Protein AF-A0A453IC44-F1 (afdb_monomer)

pLDDT: mean 72.13, std 19.37, range [36.84, 97.69]

InterPro domains:
  IPR040746 THO1_MOS11, C-terminal domain [PF18592] (30-61)
  IPR044209 Protein MODIFIER OF SNC1 11 [PTHR47701] (11-107)

Foldseek 3Di:
DDDPPVPPPPPPPCCVVPNPDPPDPVNVQVVQVVVCVVVVHDRDDPVNVVVVVVVVCVVPVPDDCCDPVNVVVVVVVCVVVVPDCPDDDPPDDDDPDDDDDDDDDDDD

Solvent-accessible surface area (backbone atoms only — not comparable to full-atom values): 7406 Å² total; per-residue (Å²): 139,85,76,78,75,81,81,69,72,71,78,70,51,65,59,76,76,63,47,89,72,90,66,56,68,69,59,55,50,50,53,47,43,56,51,14,63,77,69,75,45,78,66,84,50,70,66,60,54,50,51,53,50,50,54,47,40,70,75,68,52,78,72,87,74,72,47,72,71,53,53,50,53,50,51,54,50,48,61,72,57,70,76,59,87,72,88,69,83,92,79,76,90,77,87,79,85,81,88,86,90,80,90,83,84,89,86,133

Radius of gyration: 27.89 Å; Cα contacts (8 Å, |Δi|>4): 15; chains: 1; bounding box: 66×56×75 Å

Mean predicted aligned error: 17.66 Å

Sequence (108 aa):
AGGDVRGREAKQPRRERFGTGSSNEKMEEQKKKSRAERFGLPTPSSDDTEAKKKARLERFGQSTEVGKAEEEKRKARALRFAGAPSGSSEGKDKDTSKPDAATIAGTA

Secondary structure (DSSP, 8-state):
----GGG-S----HHHHH------HHHHHHHHHHHHHHHTPPPPPHHHHHHHHHHHHHHH---S---HHHHHHHHHHHHHHTTS------------------------

Structure (mmCIF, N/CA/C/O backbone):
data_AF-A0A453IC44-F1
#
_entry.id   AF-A0A453IC44-F1
#
loop_
_atom_site.group_PDB
_atom_site.id
_atom_site.type_symbol
_atom_site.label_atom_id
_atom_site.label_alt_id
_atom_site.label_comp_id
_atom_site.label_asym_id
_atom_site.label_entity_id
_atom_site.label_seq_id
_atom_site.pdbx_PDB_ins_code
_atom_site.Cartn_x
_atom_site.Cartn_y
_atom_site.Cartn_z
_atom_site.occupancy
_atom_site.B_iso_or_equiv
_atom_site.auth_seq_id
_atom_site.auth_comp_id
_atom_site.auth_asym_id
_atom_site.auth_atom_id
_atom_site.pdbx_PDB_model_num
ATOM 1 N N . ALA A 1 1 ? -1.281 43.606 -21.958 1.00 39.78 1 ALA A N 1
ATOM 2 C CA . ALA A 1 1 ? -0.570 42.316 -22.041 1.00 39.78 1 ALA A CA 1
ATOM 3 C C . ALA A 1 1 ? -0.289 41.824 -20.623 1.00 39.78 1 ALA A C 1
ATOM 5 O O . ALA A 1 1 ? 0.678 42.259 -20.016 1.00 39.78 1 ALA A O 1
ATOM 6 N N . GLY A 1 2 ? -1.190 41.022 -20.049 1.00 42.06 2 GLY A N 1
ATOM 7 C CA . GLY A 1 2 ? -1.002 40.418 -18.727 1.00 42.06 2 GLY A CA 1
ATOM 8 C C . GLY A 1 2 ? -0.604 38.961 -18.910 1.00 42.06 2 GLY A C 1
ATOM 9 O O . GLY A 1 2 ? -1.456 38.143 -19.235 1.00 42.06 2 GLY A O 1
ATOM 10 N N . GLY A 1 3 ? 0.688 38.658 -18.791 1.00 50.7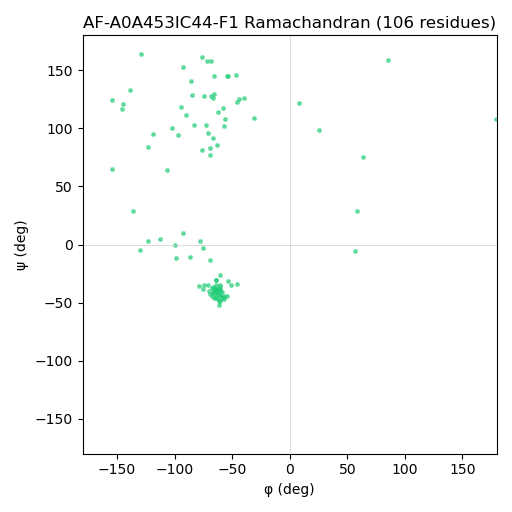5 3 GLY A N 1
ATOM 11 C CA . GLY A 1 3 ? 1.172 37.280 -18.807 1.00 50.75 3 GLY A CA 1
ATOM 12 C C . GLY A 1 3 ? 0.848 36.600 -17.480 1.00 50.75 3 GLY A C 1
ATOM 13 O O . GLY A 1 3 ? 1.171 37.137 -16.423 1.00 50.75 3 GLY A O 1
ATOM 14 N N . ASP A 1 4 ? 0.207 35.433 -17.532 1.00 53.69 4 ASP A N 1
ATOM 15 C CA . ASP A 1 4 ? -0.048 34.579 -16.371 1.00 53.69 4 ASP A CA 1
ATOM 16 C C . ASP A 1 4 ? 1.277 34.234 -15.660 1.00 53.69 4 AS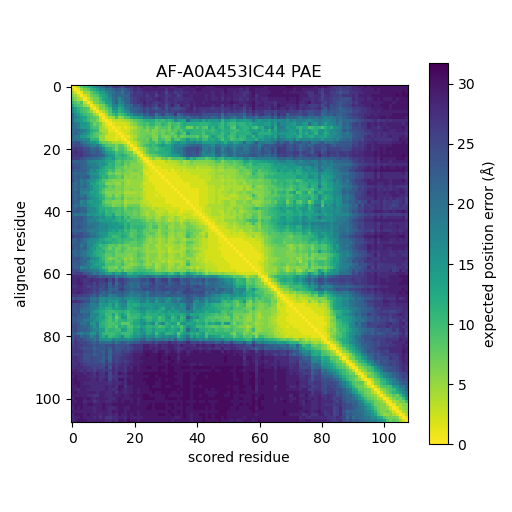P A C 1
ATOM 18 O O . ASP A 1 4 ? 2.089 33.439 -16.135 1.00 53.69 4 ASP A O 1
ATOM 22 N N . VAL A 1 5 ? 1.488 34.822 -14.479 1.00 55.06 5 VAL A N 1
ATOM 23 C CA . VAL A 1 5 ? 2.648 34.582 -13.595 1.00 55.06 5 VAL A CA 1
ATOM 24 C C . VAL A 1 5 ? 2.543 33.226 -12.865 1.00 55.06 5 VAL A C 1
ATOM 26 O O . VAL A 1 5 ? 3.476 32.787 -12.201 1.00 55.06 5 VAL A O 1
ATOM 29 N N . ARG A 1 6 ? 1.447 32.475 -13.049 1.00 56.53 6 ARG A N 1
ATOM 30 C CA . ARG A 1 6 ? 1.205 31.170 -12.395 1.00 56.53 6 ARG A CA 1
ATOM 31 C C . ARG A 1 6 ? 1.959 29.980 -13.003 1.00 56.53 6 ARG A C 1
ATOM 33 O O . ARG A 1 6 ? 1.781 28.851 -12.557 1.00 56.53 6 ARG A O 1
ATOM 40 N N . GLY A 1 7 ? 2.807 30.203 -14.007 1.00 51.00 7 GLY A N 1
ATOM 41 C CA . GLY A 1 7 ? 3.577 29.138 -14.663 1.00 51.00 7 GLY A CA 1
ATOM 42 C C . GLY A 1 7 ? 4.918 28.790 -14.005 1.00 51.00 7 GLY A C 1
ATOM 43 O O . GLY A 1 7 ? 5.536 27.802 -14.398 1.00 51.00 7 GLY A O 1
ATOM 44 N N . ARG A 1 8 ? 5.396 29.592 -13.041 1.00 51.09 8 ARG A N 1
ATOM 45 C CA . ARG A 1 8 ? 6.773 29.493 -12.517 1.00 51.09 8 ARG A CA 1
ATOM 46 C C . ARG A 1 8 ? 6.886 29.262 -11.011 1.00 51.09 8 ARG A C 1
ATOM 48 O O . ARG A 1 8 ? 8.001 29.187 -10.502 1.00 51.09 8 ARG A O 1
ATOM 55 N N . GLU A 1 9 ? 5.770 29.101 -10.305 1.00 59.69 9 GLU A N 1
ATOM 56 C CA . GLU A 1 9 ? 5.819 28.602 -8.933 1.00 59.69 9 GLU A CA 1
ATOM 57 C C . GLU A 1 9 ? 6.165 27.115 -8.986 1.00 59.69 9 GLU A C 1
ATOM 59 O O . GLU A 1 9 ? 5.364 26.263 -9.380 1.00 59.69 9 GLU A O 1
ATOM 64 N N . ALA A 1 10 ? 7.432 26.827 -8.689 1.00 65.00 10 ALA A N 1
ATOM 65 C CA . ALA A 1 10 ? 8.002 25.496 -8.680 1.00 65.00 10 ALA A CA 1
ATOM 66 C C . ALA A 1 10 ? 7.063 24.533 -7.947 1.00 65.00 10 ALA A C 1
ATOM 68 O O . ALA A 1 10 ? 6.718 24.739 -6.780 1.00 65.00 10 ALA A O 1
ATOM 69 N N . LYS A 1 11 ? 6.648 23.465 -8.638 1.00 75.31 11 LYS A N 1
ATOM 70 C CA . LYS A 1 11 ? 5.925 22.356 -8.016 1.00 75.31 11 LYS A CA 1
ATOM 71 C C . LYS A 1 11 ? 6.811 21.828 -6.899 1.00 75.31 11 LYS A C 1
ATOM 73 O O . LYS A 1 11 ? 7.763 21.102 -7.178 1.00 75.31 11 LYS A O 1
ATOM 78 N N . GLN A 1 12 ? 6.481 22.204 -5.664 1.00 78.81 12 GLN A N 1
ATOM 79 C CA . GLN A 1 12 ? 7.194 21.782 -4.465 1.00 78.81 12 GLN A CA 1
ATOM 80 C C . GLN A 1 12 ? 7.472 20.276 -4.579 1.00 78.81 12 GLN A C 1
ATOM 82 O O . GLN A 1 12 ? 6.532 19.503 -4.871 1.00 78.81 12 GLN A O 1
ATOM 87 N N . PRO A 1 13 ? 8.737 19.835 -4.452 1.00 86.06 13 PRO A N 1
ATOM 88 C CA . PRO A 1 13 ? 9.092 18.445 -4.643 1.00 86.06 13 PRO A CA 1
ATOM 89 C C . PRO A 1 13 ? 8.219 17.583 -3.742 1.00 86.06 13 PRO A C 1
ATOM 91 O O . PRO A 1 13 ? 7.824 17.957 -2.637 1.00 86.06 13 PRO A O 1
ATOM 94 N N . ARG A 1 14 ? 7.864 16.396 -4.237 1.00 81.88 14 ARG A N 1
ATOM 95 C CA . ARG A 1 14 ? 6.974 15.480 -3.511 1.00 81.88 14 ARG A CA 1
ATOM 96 C C . ARG A 1 14 ? 7.489 15.200 -2.097 1.00 81.88 14 ARG A C 1
ATOM 98 O O . ARG A 1 14 ? 6.680 15.020 -1.200 1.00 81.88 14 ARG A O 1
ATOM 105 N N . ARG A 1 15 ? 8.811 15.210 -1.908 1.00 82.38 15 ARG A N 1
ATOM 106 C CA . ARG A 1 15 ? 9.464 15.084 -0.603 1.00 82.38 15 ARG A CA 1
ATOM 107 C C . ARG A 1 15 ? 9.160 16.244 0.348 1.00 82.38 15 ARG A C 1
ATOM 109 O O . ARG A 1 15 ? 9.049 16.000 1.534 1.00 82.38 15 ARG A O 1
ATOM 116 N N . GLU A 1 16 ? 9.008 17.470 -0.132 1.00 82.88 16 GLU A N 1
ATOM 117 C CA . GLU A 1 16 ? 8.643 18.610 0.723 1.00 82.88 16 GLU A CA 1
ATOM 118 C C . GLU A 1 16 ? 7.143 18.611 1.025 1.00 82.88 16 GLU A C 1
ATOM 120 O O . GLU A 1 16 ? 6.733 18.871 2.149 1.00 82.88 16 GLU A O 1
ATOM 125 N N . ARG A 1 17 ? 6.312 18.204 0.058 1.00 83.06 17 ARG A N 1
ATOM 126 C CA . ARG A 1 17 ? 4.856 18.093 0.264 1.00 83.06 17 ARG A CA 1
ATOM 127 C C . ARG A 1 17 ? 4.430 16.895 1.114 1.00 83.06 17 ARG A C 1
ATOM 129 O O . ARG A 1 17 ? 3.425 16.964 1.810 1.00 83.06 17 ARG A O 1
ATOM 136 N N . PHE A 1 18 ? 5.143 15.779 0.996 1.00 82.38 18 PHE A N 1
ATOM 137 C CA . PHE A 1 18 ? 4.775 14.478 1.567 1.00 82.38 18 PHE A CA 1
ATOM 138 C C . PHE A 1 18 ? 5.965 13.781 2.233 1.00 82.38 18 PHE A C 1
ATOM 1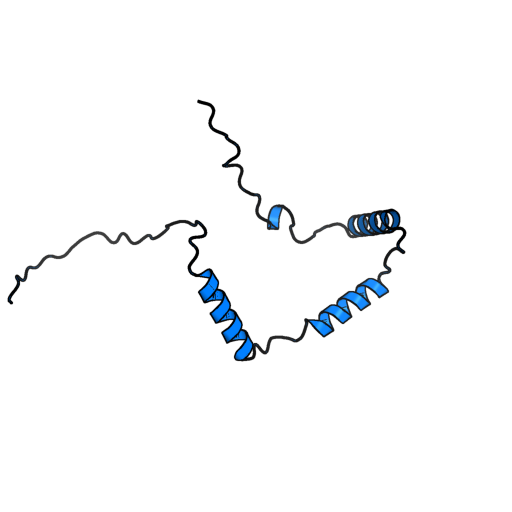40 O O . PHE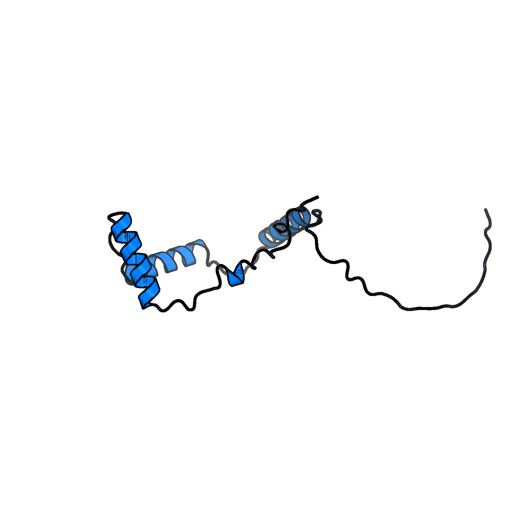 A 1 18 ? 6.043 12.553 2.207 1.00 82.38 18 PHE A O 1
ATOM 147 N N . GLY A 1 19 ? 6.927 14.541 2.754 1.00 80.31 19 GLY A N 1
ATOM 148 C CA . GLY A 1 19 ? 8.133 13.996 3.374 1.00 80.31 19 GLY A CA 1
ATOM 149 C C . GLY A 1 19 ? 7.834 12.867 4.354 1.00 80.31 19 GLY A C 1
ATOM 150 O O . GLY A 1 19 ? 6.798 12.845 5.018 1.00 80.31 19 GLY A O 1
ATOM 151 N N . THR A 1 20 ? 8.740 11.896 4.418 1.00 65.88 20 THR A N 1
ATOM 152 C CA . THR A 1 20 ? 8.651 10.738 5.309 1.00 65.88 20 THR A CA 1
ATOM 153 C C . THR A 1 20 ? 8.774 11.171 6.769 1.00 65.88 20 THR A C 1
ATOM 155 O O . THR A 1 20 ? 9.873 11.301 7.295 1.00 65.88 20 THR A O 1
ATOM 158 N N . GLY A 1 21 ? 7.609 11.432 7.365 1.00 63.31 21 GLY A N 1
ATOM 159 C CA . GLY A 1 21 ? 7.233 11.345 8.776 1.00 63.31 21 GLY A CA 1
ATOM 160 C C . GLY A 1 21 ? 8.322 11.480 9.839 1.00 63.31 21 GLY A C 1
ATOM 161 O O . GLY A 1 21 ? 8.884 10.483 10.273 1.00 63.31 21 GLY A O 1
ATOM 162 N N . SER A 1 22 ? 8.447 12.684 10.396 1.00 57.94 22 SER A N 1
ATOM 163 C CA . SER A 1 22 ? 8.531 12.843 11.854 1.00 57.94 22 SER A CA 1
ATOM 164 C C . SER A 1 22 ? 7.194 13.412 12.331 1.00 57.94 22 SER A C 1
ATOM 166 O O . SER A 1 22 ? 7.064 14.568 12.725 1.00 57.94 22 SER A O 1
ATOM 168 N N . SER A 1 23 ? 6.131 12.633 12.151 1.00 63.47 23 SER A N 1
ATOM 169 C CA . SER A 1 23 ? 4.835 12.941 12.740 1.00 63.47 23 SER A CA 1
ATOM 170 C C . SER A 1 23 ? 4.794 12.267 14.101 1.00 63.47 23 SER A C 1
ATOM 172 O O . SER A 1 23 ? 4.799 11.043 14.191 1.00 63.47 23 SER A O 1
ATOM 174 N N . ASN A 1 24 ? 4.797 13.100 15.141 1.00 74.44 24 ASN A N 1
ATOM 175 C CA . ASN A 1 24 ? 4.608 12.722 16.537 1.00 74.44 24 ASN A CA 1
ATOM 176 C C . ASN A 1 24 ? 3.517 11.640 16.641 1.00 74.44 24 ASN A C 1
ATOM 178 O O . ASN A 1 24 ? 2.418 11.843 16.119 1.00 74.44 24 ASN A O 1
ATOM 182 N N . GLU A 1 25 ? 3.811 10.506 17.283 1.00 79.44 25 GLU A N 1
ATOM 183 C CA . GLU A 1 25 ? 2.905 9.347 17.360 1.00 79.44 25 GLU A CA 1
ATOM 184 C C . GLU A 1 25 ? 1.498 9.742 17.828 1.00 79.44 25 GLU A C 1
ATOM 186 O O . GLU A 1 25 ? 0.503 9.254 17.290 1.00 79.44 25 GLU A O 1
ATOM 191 N N . LYS A 1 26 ? 1.407 10.733 18.725 1.00 80.38 26 LYS A N 1
ATOM 192 C CA . LYS A 1 26 ? 0.140 11.299 19.209 1.00 80.38 26 LYS A CA 1
ATOM 193 C C . LYS A 1 26 ? -0.703 11.921 18.090 1.00 80.38 26 LYS A C 1
ATOM 195 O O . LYS A 1 26 ? -1.920 11.749 18.061 1.00 80.38 26 LYS A O 1
ATOM 200 N N . MET A 1 27 ? -0.071 12.624 17.149 1.00 85.06 27 MET A N 1
ATOM 201 C CA . MET A 1 27 ? -0.755 13.241 16.008 1.00 85.06 27 MET A CA 1
ATOM 202 C C . MET A 1 27 ? -1.263 12.181 15.025 1.00 85.06 27 MET A C 1
ATOM 204 O O . MET A 1 27 ? -2.371 12.296 14.502 1.00 85.06 27 MET A O 1
ATOM 208 N N . GLU A 1 28 ? -0.477 11.135 14.772 1.00 84.75 28 GLU A N 1
ATOM 209 C CA . GLU A 1 28 ? -0.905 10.030 13.908 1.00 84.75 28 GLU A CA 1
ATOM 210 C C . GLU A 1 28 ? -2.076 9.256 14.520 1.00 84.75 28 GLU A C 1
ATOM 212 O O . GLU A 1 28 ? -3.019 8.886 13.818 1.00 84.75 28 GLU A O 1
ATOM 217 N N . GLU A 1 29 ? -2.072 9.066 15.836 1.00 86.62 29 GLU A N 1
ATOM 218 C CA . 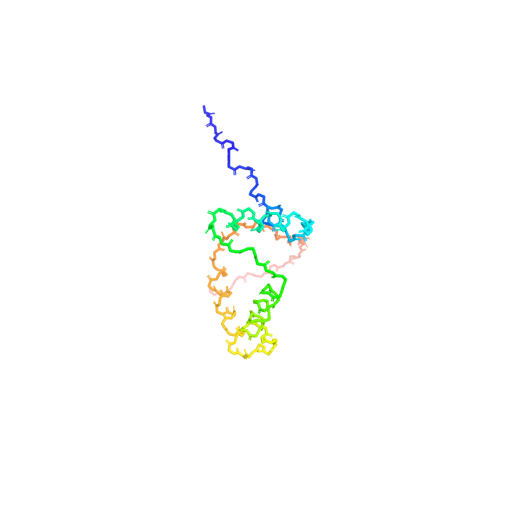GLU A 1 29 ? -3.172 8.424 16.546 1.00 86.62 29 GLU A CA 1
ATOM 219 C C . GLU A 1 29 ? -4.465 9.258 16.499 1.00 86.62 29 GLU A C 1
ATOM 221 O O . GLU A 1 29 ? -5.539 8.717 16.233 1.00 86.62 29 GLU A O 1
ATOM 226 N N . GLN A 1 30 ? -4.375 10.587 16.635 1.00 90.00 30 GLN A N 1
ATOM 227 C CA . GLN A 1 30 ? -5.516 11.499 16.456 1.00 90.00 30 GLN A CA 1
ATOM 228 C C . GLN A 1 30 ? -6.087 11.472 15.028 1.00 90.00 30 GLN A C 1
ATOM 230 O O . GLN A 1 30 ? -7.307 11.447 14.838 1.00 90.00 30 GLN A O 1
ATOM 235 N N . LYS A 1 31 ? -5.233 11.419 13.998 1.00 90.56 31 LYS A N 1
ATOM 236 C CA . LYS A 1 31 ? -5.690 11.282 12.602 1.00 90.56 31 LYS A CA 1
ATOM 237 C C . LYS A 1 31 ? -6.403 9.950 12.366 1.00 90.56 31 LYS A C 1
ATOM 239 O O . LYS A 1 31 ? -7.411 9.908 11.663 1.00 90.56 31 LYS A O 1
ATOM 244 N N . LYS A 1 32 ? -5.913 8.858 12.963 1.00 89.50 32 LYS A N 1
ATOM 245 C CA . LYS A 1 32 ? -6.575 7.546 12.891 1.00 89.50 32 LYS A CA 1
ATOM 246 C C . LYS A 1 32 ? -7.940 7.571 13.579 1.00 89.50 32 LYS A C 1
ATOM 248 O O . LYS A 1 32 ? -8.898 7.088 12.984 1.00 89.50 32 LYS A O 1
ATOM 253 N N . LYS A 1 33 ? -8.042 8.176 14.769 1.00 91.44 33 LYS A N 1
ATOM 254 C CA . LYS A 1 33 ? -9.304 8.332 15.518 1.00 91.44 33 LYS A CA 1
ATOM 255 C C . LYS A 1 33 ? -10.335 9.156 14.749 1.00 91.44 33 LYS A C 1
ATOM 257 O O . LYS A 1 33 ? -11.418 8.660 14.471 1.00 91.44 33 LYS A O 1
ATOM 262 N N . SER A 1 34 ? -9.960 10.344 14.279 1.00 94.12 34 SER A N 1
ATOM 263 C CA . SER A 1 34 ? -10.864 11.186 13.477 1.00 94.12 34 SER A CA 1
ATOM 264 C C . SER A 1 34 ? -11.306 10.514 12.173 1.00 94.12 34 SER A C 1
ATOM 266 O O . SER A 1 34 ? -12.442 10.677 11.735 1.00 94.12 34 SER A O 1
ATOM 268 N N . ARG A 1 35 ? -10.439 9.715 11.535 1.00 93.62 35 ARG A N 1
ATOM 269 C CA . ARG A 1 35 ? -10.847 8.889 10.392 1.00 93.62 35 ARG A CA 1
ATOM 270 C C . ARG A 1 35 ? -11.852 7.817 10.810 1.00 93.62 35 ARG A C 1
ATOM 272 O O . ARG A 1 35 ? -12.840 7.637 10.110 1.00 93.62 35 ARG A O 1
ATOM 279 N N . ALA A 1 36 ? -11.595 7.111 11.906 1.00 94.62 36 ALA A N 1
ATOM 280 C CA . ALA A 1 36 ? -12.476 6.071 12.421 1.00 94.62 36 ALA A CA 1
ATOM 281 C C . ALA A 1 36 ? -13.885 6.630 12.697 1.00 94.62 36 ALA A C 1
ATOM 283 O O . ALA A 1 36 ? -14.858 6.097 12.174 1.00 94.62 36 ALA A O 1
ATOM 284 N N . GLU A 1 37 ? -13.977 7.784 13.361 1.00 95.25 37 GLU A N 1
ATOM 285 C CA . GLU A 1 37 ? -15.235 8.501 13.613 1.00 95.25 37 GLU A CA 1
ATOM 286 C C . GLU A 1 37 ? -15.968 8.884 12.321 1.00 95.25 37 GLU A C 1
ATOM 288 O O . GLU A 1 37 ? -17.159 8.618 12.183 1.00 95.25 37 GLU A O 1
ATOM 293 N N . ARG A 1 38 ? -15.258 9.440 11.327 1.00 97.69 38 ARG A N 1
ATOM 294 C CA . ARG A 1 38 ? -15.863 9.843 10.041 1.00 97.69 38 ARG A CA 1
ATOM 295 C C . ARG A 1 38 ? -16.494 8.688 9.268 1.00 97.69 38 ARG A C 1
ATOM 297 O O . ARG A 1 38 ? -17.378 8.931 8.454 1.00 97.69 38 ARG A O 1
ATOM 304 N N . PHE A 1 39 ? -16.013 7.467 9.477 1.00 96.38 39 PHE A N 1
ATOM 305 C CA . PHE A 1 39 ? -16.483 6.281 8.763 1.00 96.38 39 PHE A CA 1
ATOM 306 C C . PHE A 1 39 ? -17.227 5.287 9.667 1.00 96.38 39 PHE A C 1
ATOM 308 O O . PHE A 1 39 ? -17.571 4.207 9.197 1.00 96.38 39 PHE A O 1
ATOM 315 N N . GLY A 1 40 ? -17.460 5.622 10.943 1.00 95.56 40 GLY A N 1
ATOM 316 C CA . GLY A 1 40 ? -18.059 4.704 11.918 1.00 95.56 40 GLY A CA 1
ATOM 317 C C . GLY A 1 40 ? -17.260 3.408 12.105 1.00 95.56 40 GLY A C 1
ATOM 318 O O . GLY A 1 40 ? -17.836 2.357 12.367 1.00 95.56 40 GLY A O 1
ATOM 319 N N . LEU A 1 41 ? -15.940 3.459 11.908 1.00 92.12 41 LEU A N 1
ATOM 320 C CA . LEU A 1 41 ? -15.050 2.307 12.025 1.00 92.12 41 LEU A CA 1
ATOM 321 C C . LEU A 1 41 ? -14.463 2.214 13.438 1.00 92.12 41 LEU A C 1
ATOM 323 O O . LEU A 1 41 ? -14.274 3.240 14.092 1.00 92.12 41 LEU A O 1
ATOM 327 N N . PRO A 1 42 ? -14.095 1.009 13.903 1.00 88.25 42 PRO A N 1
ATOM 328 C CA . PRO A 1 42 ? -13.295 0.873 15.109 1.00 88.25 42 PRO A CA 1
ATOM 329 C C . PRO A 1 42 ? -11.896 1.463 14.892 1.00 88.25 42 PRO A C 1
ATOM 331 O O . PRO A 1 42 ? -11.310 1.374 13.808 1.00 88.25 42 PRO A O 1
ATOM 334 N N . THR A 1 43 ? -11.334 2.060 15.940 1.00 86.81 43 THR A N 1
ATOM 335 C CA . THR A 1 43 ? -9.950 2.538 15.918 1.00 86.81 43 THR A CA 1
ATOM 336 C C . THR A 1 43 ? -8.998 1.340 15.871 1.00 86.81 43 THR A C 1
ATOM 338 O O . THR A 1 43 ? -9.125 0.455 16.719 1.00 86.81 43 THR A O 1
ATOM 341 N N . PRO A 1 44 ? -8.044 1.284 14.923 1.00 81.38 44 PRO A N 1
ATOM 342 C CA . PRO A 1 44 ? -7.141 0.142 14.810 1.00 81.38 44 PRO A CA 1
ATOM 343 C C . PRO A 1 44 ? -6.223 0.056 16.035 1.00 81.38 44 PRO A C 1
ATOM 345 O O . PRO A 1 44 ? -5.582 1.049 16.389 1.00 81.38 44 PRO A O 1
ATOM 348 N N . SER A 1 45 ? -6.151 -1.124 16.658 1.00 83.88 45 SER A N 1
ATOM 349 C CA . SER A 1 45 ? -5.216 -1.408 17.752 1.00 83.88 45 SER A CA 1
ATOM 350 C C . SER A 1 45 ? -3.797 -1.623 17.226 1.00 83.88 45 SER A C 1
ATOM 352 O O . SER A 1 45 ? -3.591 -1.908 16.041 1.00 83.88 45 SER A O 1
ATOM 354 N N . SER A 1 46 ? -2.803 -1.515 18.109 1.00 80.62 46 SER A N 1
ATOM 355 C CA . SER A 1 46 ? -1.404 -1.781 17.757 1.00 80.62 46 SER A CA 1
ATOM 356 C C . SER A 1 46 ? -1.231 -3.174 17.144 1.00 80.62 46 SER A C 1
ATOM 358 O O . SER A 1 46 ? -0.637 -3.275 16.070 1.00 80.62 46 SER A O 1
ATOM 360 N N . ASP A 1 47 ? -1.855 -4.205 17.719 1.00 84.50 47 ASP A N 1
ATOM 361 C CA . ASP A 1 47 ? -1.772 -5.588 17.226 1.00 84.50 47 ASP A CA 1
ATOM 362 C C . ASP A 1 47 ? -2.298 -5.748 15.792 1.00 84.50 47 ASP A C 1
ATOM 364 O O . ASP A 1 47 ? -1.648 -6.367 14.947 1.00 84.50 47 ASP A O 1
ATOM 368 N N . ASP A 1 48 ? -3.439 -5.127 15.473 1.00 84.62 48 ASP A N 1
ATOM 369 C CA . ASP A 1 48 ? -4.011 -5.143 14.120 1.00 84.62 48 ASP A CA 1
ATOM 370 C C . ASP A 1 48 ? -3.087 -4.430 13.116 1.00 84.62 48 ASP A C 1
ATOM 372 O O . ASP A 1 48 ? -2.891 -4.881 11.981 1.00 84.62 48 ASP A O 1
ATOM 376 N N . THR A 1 49 ? -2.440 -3.334 13.532 1.00 86.06 49 THR A N 1
ATOM 377 C CA . THR A 1 49 ? -1.462 -2.657 12.668 1.00 86.06 49 THR A CA 1
ATOM 378 C C . THR A 1 49 ? -0.211 -3.496 12.429 1.00 86.06 49 THR A C 1
ATOM 380 O O . THR A 1 49 ? 0.312 -3.490 11.311 1.00 86.06 49 THR A O 1
ATOM 383 N N . GLU A 1 50 ? 0.267 -4.232 13.431 1.00 87.75 50 GLU A N 1
ATOM 384 C CA . GLU A 1 50 ? 1.416 -5.121 13.282 1.00 87.75 50 GLU A CA 1
ATOM 385 C C . GLU A 1 50 ? 1.094 -6.326 12.403 1.00 87.75 50 GLU A C 1
ATOM 387 O O . GLU A 1 50 ? 1.878 -6.643 11.507 1.00 87.75 50 GLU A O 1
ATOM 392 N N . ALA A 1 51 ? -0.074 -6.945 12.578 1.00 92.31 51 ALA A N 1
ATOM 393 C CA . ALA A 1 51 ? -0.533 -8.043 11.733 1.00 92.31 51 ALA A CA 1
ATOM 394 C C . ALA A 1 51 ? -0.612 -7.620 10.256 1.00 92.31 51 ALA A C 1
ATOM 396 O O . ALA A 1 51 ? -0.083 -8.304 9.378 1.00 92.31 51 ALA A O 1
ATOM 397 N N . LYS A 1 52 ? -1.175 -6.438 9.968 1.00 91.00 52 LYS A N 1
ATOM 398 C CA . LYS A 1 52 ? -1.232 -5.881 8.603 1.00 91.00 52 LYS A CA 1
ATOM 399 C C . LYS A 1 52 ? 0.152 -5.584 8.025 1.00 91.00 52 LYS A C 1
ATOM 401 O O . LYS A 1 52 ? 0.380 -5.820 6.836 1.00 91.00 52 LYS A O 1
ATOM 406 N N . LYS A 1 53 ? 1.084 -5.076 8.839 1.00 91.44 53 LYS A N 1
ATOM 407 C CA . LYS A 1 53 ? 2.482 -4.867 8.423 1.00 91.44 53 LYS A CA 1
ATOM 408 C C . LYS A 1 53 ? 3.165 -6.198 8.100 1.00 91.44 53 LYS A C 1
ATOM 410 O O . LYS A 1 53 ? 3.781 -6.298 7.041 1.00 91.44 53 LYS A O 1
ATOM 415 N N . LYS A 1 54 ? 3.007 -7.216 8.954 1.00 92.06 54 LY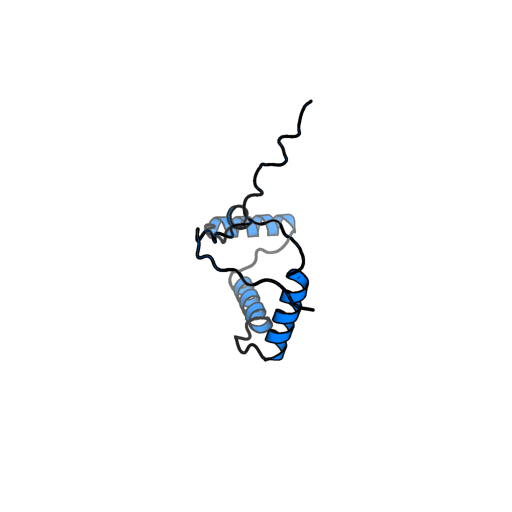S A N 1
ATOM 416 C CA . LYS A 1 54 ? 3.556 -8.567 8.753 1.00 92.06 54 LYS A CA 1
ATOM 417 C C . LYS A 1 54 ? 2.995 -9.220 7.491 1.00 92.06 54 LYS A C 1
ATOM 419 O O . LYS A 1 54 ? 3.776 -9.629 6.645 1.00 92.06 54 LYS A O 1
ATOM 424 N N . ALA A 1 55 ? 1.678 -9.193 7.285 1.00 94.50 55 ALA A N 1
ATOM 425 C CA . ALA A 1 55 ? 1.049 -9.730 6.074 1.00 94.50 55 ALA A CA 1
ATOM 426 C C . ALA A 1 55 ? 1.537 -9.028 4.793 1.00 94.50 55 ALA A C 1
ATOM 428 O O . ALA A 1 55 ? 1.725 -9.651 3.748 1.00 94.50 55 ALA A O 1
ATOM 429 N N . ARG A 1 56 ? 1.780 -7.710 4.853 1.00 93.62 56 ARG A N 1
ATOM 430 C CA . ARG A 1 56 ? 2.372 -6.980 3.724 1.00 93.62 56 ARG A CA 1
ATOM 431 C C . ARG A 1 56 ? 3.812 -7.417 3.465 1.00 93.62 56 ARG A C 1
ATOM 433 O O . ARG A 1 56 ? 4.191 -7.542 2.303 1.00 93.62 56 ARG A O 1
ATOM 440 N N . LEU A 1 57 ? 4.596 -7.615 4.521 1.00 90.19 57 LEU A N 1
ATOM 441 C CA . LEU A 1 57 ? 5.968 -8.097 4.415 1.00 90.19 57 LEU A CA 1
ATOM 442 C C . LEU A 1 57 ? 6.016 -9.537 3.895 1.00 90.19 57 LEU A C 1
ATOM 444 O O . LEU A 1 57 ? 6.863 -9.852 3.081 1.00 90.19 57 LEU A O 1
ATOM 448 N N . GLU A 1 58 ? 5.082 -10.398 4.265 1.00 90.75 58 GLU A N 1
ATOM 449 C CA . GLU A 1 58 ? 4.997 -11.745 3.697 1.00 90.75 58 GLU A CA 1
ATOM 450 C C . GLU A 1 58 ? 4.651 -11.704 2.200 1.00 90.75 58 GLU A C 1
ATOM 452 O O . GLU A 1 58 ? 5.261 -12.396 1.388 1.00 90.75 58 GLU A O 1
ATOM 457 N N . ARG A 1 59 ? 3.728 -10.817 1.804 1.00 91.50 59 ARG A N 1
ATOM 458 C CA . ARG A 1 59 ? 3.303 -10.675 0.405 1.00 91.50 59 ARG A CA 1
ATOM 459 C C . ARG A 1 59 ? 4.355 -10.039 -0.506 1.00 91.50 59 ARG A C 1
ATOM 461 O O . ARG A 1 59 ? 4.389 -10.346 -1.693 1.00 91.50 59 ARG A O 1
ATOM 468 N N . PHE A 1 60 ? 5.141 -9.098 0.014 1.00 87.62 60 PHE A N 1
ATOM 469 C CA . PHE A 1 60 ? 6.019 -8.243 -0.799 1.00 87.62 60 PHE A CA 1
ATOM 470 C C . PHE A 1 60 ? 7.467 -8.165 -0.309 1.00 87.62 60 PHE A C 1
ATOM 472 O O . PHE A 1 60 ? 8.282 -7.503 -0.942 1.00 87.62 60 PHE A O 1
ATOM 479 N N . GLY A 1 61 ? 7.787 -8.774 0.826 1.00 86.44 61 GLY A N 1
ATOM 480 C CA . GLY A 1 61 ? 9.099 -8.720 1.470 1.00 86.44 61 GLY A CA 1
ATOM 481 C C . GLY A 1 61 ? 10.035 -9.852 1.071 1.00 86.44 61 GLY A C 1
ATOM 482 O O . GLY A 1 61 ? 11.087 -9.981 1.688 1.00 86.44 61 GLY A O 1
ATOM 483 N N . GLN A 1 62 ? 9.690 -10.657 0.059 1.00 78.50 62 GLN A N 1
ATOM 484 C CA . GLN A 1 62 ? 10.652 -11.579 -0.541 1.00 78.50 62 GLN A CA 1
ATOM 485 C C . GLN A 1 62 ? 11.850 -10.777 -1.071 1.00 78.50 62 GLN A C 1
ATOM 487 O O . GLN A 1 62 ? 11.714 -9.881 -1.904 1.00 78.50 62 GLN A O 1
ATOM 492 N N . SER A 1 63 ? 13.012 -11.062 -0.490 1.00 62.88 63 SER A N 1
ATOM 493 C CA . SER A 1 63 ? 14.251 -10.310 -0.616 1.00 62.88 63 SER A CA 1
ATOM 494 C C . SER A 1 63 ? 15.048 -10.705 -1.858 1.00 62.88 63 SER A C 1
ATOM 496 O O . SER A 1 63 ? 15.358 -11.876 -2.047 1.00 62.88 63 SER A O 1
ATOM 498 N N . THR A 1 64 ? 15.426 -9.683 -2.630 1.00 59.12 64 THR A N 1
ATOM 499 C CA . THR A 1 64 ? 16.754 -9.434 -3.240 1.00 59.12 64 THR A CA 1
ATOM 500 C C . THR A 1 64 ? 17.413 -10.458 -4.161 1.00 59.12 64 THR A C 1
ATOM 502 O O . THR A 1 64 ? 18.413 -10.105 -4.779 1.00 59.12 64 THR A O 1
ATOM 505 N N . GLU A 1 65 ? 16.866 -11.652 -4.351 1.00 60.91 65 GLU A N 1
ATOM 506 C CA . GLU A 1 65 ? 17.201 -12.469 -5.514 1.00 60.91 65 GLU A CA 1
ATOM 507 C C . GLU A 1 65 ? 16.454 -11.866 -6.702 1.00 60.91 65 GLU A C 1
ATOM 509 O O . GLU A 1 65 ? 15.352 -12.291 -7.059 1.00 60.91 65 GLU A O 1
ATOM 514 N N . VAL A 1 66 ? 17.026 -10.802 -7.275 1.00 60.72 66 VAL A N 1
ATOM 515 C CA . VAL A 1 66 ? 16.598 -10.263 -8.567 1.00 60.72 66 VAL A CA 1
ATOM 516 C C . VAL A 1 66 ? 16.859 -11.374 -9.573 1.00 60.72 66 VAL A C 1
ATOM 518 O O . VAL A 1 66 ? 17.929 -11.471 -10.173 1.00 60.72 66 VAL A O 1
ATOM 521 N N . GLY A 1 67 ? 15.895 -12.283 -9.714 1.00 63.88 67 GLY A N 1
ATOM 522 C CA . GLY A 1 67 ? 15.953 -13.314 -10.731 1.00 63.88 67 GLY A CA 1
ATOM 523 C C . GLY A 1 67 ? 16.157 -12.626 -12.077 1.00 63.88 67 GLY A C 1
ATOM 524 O O . GLY A 1 67 ? 15.621 -11.540 -12.303 1.00 63.88 67 GLY A O 1
ATOM 525 N N . LYS A 1 68 ? 16.913 -13.242 -12.991 1.00 70.62 68 LYS A N 1
ATOM 526 C CA . LYS A 1 68 ? 17.228 -12.662 -14.315 1.00 70.62 68 LYS A CA 1
ATOM 527 C C . LYS A 1 68 ? 15.992 -12.067 -15.024 1.00 70.62 68 LYS A C 1
ATOM 529 O O . LYS A 1 68 ? 16.071 -11.013 -15.649 1.00 70.62 68 LYS A O 1
ATOM 534 N N . ALA A 1 69 ? 14.822 -12.678 -14.819 1.00 75.12 69 ALA A N 1
ATOM 535 C CA . ALA A 1 69 ? 13.531 -12.210 -15.323 1.00 75.12 69 ALA A CA 1
ATOM 536 C C . ALA A 1 69 ? 13.049 -10.850 -14.759 1.00 75.12 69 ALA A C 1
ATOM 538 O O . ALA A 1 69 ? 12.316 -10.129 -15.438 1.00 75.12 69 ALA A O 1
ATOM 539 N N . GLU A 1 70 ? 13.392 -10.479 -13.523 1.00 84.44 70 GLU A N 1
ATOM 540 C CA . GLU A 1 70 ? 13.061 -9.164 -12.954 1.00 84.44 70 GLU A CA 1
ATOM 541 C C . GLU A 1 70 ? 13.972 -8.066 -13.529 1.00 84.44 70 GLU A C 1
ATOM 543 O O . GLU A 1 70 ? 13.501 -6.973 -13.864 1.00 84.44 70 GLU A O 1
ATOM 548 N N . GLU A 1 71 ? 15.255 -8.373 -13.736 1.00 83.88 71 GLU A N 1
ATOM 549 C CA . GLU A 1 71 ? 16.216 -7.445 -14.334 1.00 83.88 71 GLU A CA 1
ATOM 550 C C . GLU A 1 71 ? 15.835 -7.088 -15.782 1.00 83.88 71 GLU A C 1
ATOM 552 O O . GLU A 1 71 ? 15.849 -5.915 -16.164 1.00 83.88 71 GLU A O 1
ATOM 557 N N . GLU A 1 72 ? 15.401 -8.070 -16.575 1.00 87.81 72 GLU A N 1
ATOM 558 C CA . GLU A 1 72 ? 14.892 -7.855 -17.935 1.00 87.81 72 GLU A CA 1
ATOM 559 C C . GLU A 1 72 ? 13.640 -6.968 -17.958 1.00 87.81 72 GLU A C 1
ATOM 561 O O . GLU A 1 72 ? 13.557 -6.025 -18.750 1.00 87.81 72 GLU A O 1
ATOM 566 N N . LYS A 1 73 ? 12.688 -7.184 -17.038 1.00 91.56 73 LYS A N 1
ATOM 567 C CA . LYS A 1 73 ? 11.496 -6.325 -16.897 1.00 91.56 73 LYS A CA 1
ATOM 568 C C . LYS A 1 73 ? 11.873 -4.887 -16.540 1.00 91.56 73 LYS A C 1
ATOM 570 O O . LYS A 1 73 ? 11.255 -3.942 -17.042 1.00 91.56 73 LYS A O 1
ATOM 575 N N . ARG A 1 74 ? 12.891 -4.700 -15.693 1.00 89.06 74 ARG A N 1
ATOM 576 C CA . ARG A 1 74 ? 13.413 -3.375 -15.333 1.00 89.06 74 ARG A CA 1
ATOM 577 C C . ARG A 1 74 ? 14.093 -2.695 -16.523 1.00 89.06 74 ARG A C 1
ATOM 579 O O . ARG A 1 74 ? 13.810 -1.523 -16.769 1.00 89.06 74 ARG A O 1
ATOM 586 N N . LYS A 1 75 ? 14.912 -3.423 -17.290 1.00 91.00 75 LYS A N 1
ATOM 587 C CA . LYS A 1 75 ? 15.551 -2.936 -18.528 1.00 91.00 75 LYS A CA 1
ATOM 588 C C . LYS A 1 75 ? 14.511 -2.534 -19.577 1.00 91.00 75 LYS A C 1
ATOM 590 O O . LYS A 1 75 ? 14.554 -1.413 -20.076 1.00 91.00 75 LYS A O 1
ATOM 595 N N . ALA A 1 76 ? 13.514 -3.382 -19.834 1.00 92.56 76 ALA A N 1
ATOM 596 C CA . ALA A 1 76 ? 12.415 -3.073 -20.750 1.00 92.56 76 ALA A CA 1
ATOM 597 C C . ALA A 1 76 ? 11.637 -1.824 -20.310 1.00 92.56 76 ALA A C 1
ATOM 599 O O . ALA A 1 76 ? 11.301 -0.971 -21.130 1.00 92.56 76 ALA A O 1
ATOM 600 N N . ARG A 1 77 ? 11.389 -1.665 -19.002 1.00 91.62 77 ARG A N 1
ATOM 601 C CA . ARG A 1 77 ? 10.772 -0.446 -18.472 1.00 91.62 77 ARG A CA 1
ATOM 602 C C . ARG A 1 77 ? 11.649 0.779 -18.731 1.00 91.62 77 ARG A C 1
ATOM 604 O O . ARG A 1 77 ? 11.122 1.776 -19.208 1.00 91.62 77 ARG A O 1
ATOM 611 N N . ALA A 1 78 ? 12.949 0.708 -18.451 1.00 92.06 78 ALA A N 1
ATOM 612 C CA . ALA A 1 78 ? 13.869 1.820 -18.683 1.00 92.06 78 ALA A CA 1
ATOM 613 C C . ALA A 1 78 ? 13.855 2.275 -20.151 1.00 92.06 78 ALA A C 1
ATOM 615 O O . ALA A 1 78 ? 13.715 3.466 -20.408 1.00 92.06 78 ALA A O 1
ATOM 616 N N . LEU A 1 79 ? 13.877 1.339 -21.105 1.00 91.62 79 LEU A N 1
ATOM 617 C CA . LEU A 1 79 ? 13.805 1.655 -22.537 1.00 91.62 79 LEU A CA 1
ATOM 618 C C . LEU A 1 79 ? 12.510 2.385 -22.927 1.00 91.62 79 LEU A C 1
ATOM 620 O O . LEU A 1 79 ? 12.557 3.321 -23.719 1.00 91.62 79 LEU A O 1
ATOM 624 N N . ARG A 1 80 ? 11.362 2.028 -22.332 1.00 92.75 80 ARG A N 1
ATOM 625 C CA . ARG A 1 80 ? 10.081 2.721 -22.593 1.00 92.75 80 ARG A CA 1
ATOM 626 C C . ARG A 1 80 ? 10.092 4.180 -22.141 1.00 92.75 80 ARG A C 1
ATOM 628 O O . ARG A 1 80 ? 9.388 4.997 -22.721 1.00 92.75 80 ARG A O 1
ATOM 635 N N . PHE A 1 81 ? 10.857 4.495 -21.100 1.00 90.44 81 PHE A N 1
ATOM 636 C CA . PHE A 1 81 ? 10.921 5.842 -20.532 1.00 90.44 81 PHE A CA 1
ATOM 637 C C . PHE A 1 81 ? 12.137 6.650 -21.003 1.00 90.44 81 PHE A C 1
ATOM 639 O O . PHE A 1 81 ? 12.149 7.862 -20.817 1.00 90.44 81 PHE A O 1
ATOM 646 N N . ALA A 1 82 ? 13.122 6.025 -21.652 1.00 83.44 82 ALA A N 1
ATOM 647 C CA . ALA A 1 82 ? 14.324 6.692 -22.155 1.00 83.44 82 ALA A CA 1
ATOM 648 C C . ALA A 1 82 ? 14.069 7.645 -23.345 1.00 83.44 82 ALA A C 1
ATOM 650 O O . ALA A 1 82 ? 14.943 8.437 -23.677 1.00 83.44 82 ALA A O 1
ATOM 651 N N . GLY A 1 83 ? 12.893 7.587 -23.984 1.00 65.56 83 GLY A N 1
ATOM 652 C CA . GLY A 1 83 ? 12.559 8.386 -25.173 1.00 65.56 83 GLY A CA 1
ATOM 653 C C . GLY A 1 83 ? 11.710 9.639 -24.931 1.00 65.56 83 GLY A C 1
ATOM 654 O O . GLY A 1 83 ? 11.387 10.336 -25.888 1.00 65.56 83 GLY A O 1
ATOM 655 N N . ALA A 1 84 ? 11.313 9.937 -23.692 1.00 58.97 84 ALA A N 1
ATOM 656 C CA . ALA A 1 84 ? 10.562 11.155 -23.401 1.00 58.97 84 ALA A CA 1
ATOM 657 C C . ALA A 1 84 ? 11.533 12.263 -22.957 1.00 58.97 84 ALA A C 1
ATOM 659 O O . ALA A 1 84 ? 12.160 12.096 -21.908 1.00 58.97 84 ALA A O 1
ATOM 660 N N . PRO A 1 85 ? 11.643 13.404 -23.670 1.00 56.62 85 PRO A N 1
ATOM 661 C CA . PRO A 1 85 ? 12.315 14.585 -23.143 1.00 56.62 85 PRO A CA 1
ATOM 662 C C . PRO A 1 85 ? 11.458 15.173 -22.013 1.00 56.62 85 PRO A C 1
ATOM 664 O O . PRO A 1 85 ? 10.718 16.141 -22.167 1.00 56.62 85 PRO A O 1
ATOM 667 N N . SER A 1 86 ? 11.519 14.538 -20.846 1.00 57.28 86 SER A N 1
ATOM 668 C CA . SER A 1 86 ? 11.101 15.126 -19.583 1.00 57.28 86 SER A CA 1
ATOM 669 C C . SER A 1 86 ? 12.141 16.188 -19.256 1.00 57.28 86 SER A C 1
ATOM 671 O O . SER A 1 86 ? 13.197 15.848 -18.732 1.00 57.28 86 SER A O 1
ATOM 673 N N . GLY A 1 87 ? 11.848 17.439 -19.621 1.00 60.72 87 GLY A N 1
ATOM 674 C CA . GLY A 1 87 ? 12.740 18.590 -19.501 1.00 60.72 87 GLY A CA 1
ATOM 675 C C . GLY A 1 87 ? 13.718 18.523 -18.325 1.00 60.72 87 GLY A C 1
ATOM 676 O O . GLY A 1 87 ? 13.336 18.676 -17.167 1.00 60.72 87 GLY A O 1
ATOM 677 N N . SER A 1 88 ? 14.990 18.320 -18.650 1.00 47.91 88 SER A N 1
ATOM 678 C CA . SER A 1 88 ? 16.138 18.713 -17.845 1.00 47.91 88 SER A CA 1
ATOM 679 C C . SER A 1 88 ? 17.234 19.113 -18.839 1.00 47.91 88 SER A C 1
ATOM 681 O O . SER A 1 88 ? 17.496 18.424 -19.817 1.00 47.91 88 SER A O 1
ATOM 683 N N . SER A 1 89 ? 17.690 20.360 -18.747 1.00 49.62 89 SER A N 1
ATOM 684 C CA . SER A 1 89 ? 19.042 20.618 -18.254 1.00 49.62 89 SER A CA 1
ATOM 685 C C . SER A 1 89 ? 20.109 20.029 -19.180 1.00 49.62 89 SER A C 1
ATOM 687 O O . SER A 1 89 ? 20.764 19.041 -18.847 1.00 49.62 89 SER A O 1
ATOM 689 N N . GLU A 1 90 ? 20.331 20.688 -20.316 1.00 36.84 90 GLU A N 1
ATOM 690 C CA . GLU A 1 90 ? 21.582 20.572 -21.064 1.00 36.84 90 GLU A CA 1
ATOM 691 C C . GLU A 1 90 ? 22.702 21.251 -20.269 1.00 36.84 90 GLU A C 1
ATOM 693 O O . GLU A 1 90 ? 23.048 22.407 -20.476 1.00 36.84 90 GLU A O 1
ATOM 698 N N . GLY A 1 91 ? 23.249 20.502 -19.315 1.00 44.34 91 GLY A N 1
ATOM 699 C CA . GLY A 1 91 ? 24.632 20.645 -18.889 1.00 44.34 91 GLY A CA 1
ATOM 700 C C . GLY A 1 91 ? 25.447 19.596 -19.634 1.00 44.34 91 GLY A C 1
ATOM 701 O O . GLY A 1 91 ? 25.506 18.440 -19.215 1.00 44.34 91 GLY A O 1
ATOM 702 N N . LYS A 1 92 ? 26.038 19.977 -20.767 1.00 38.66 92 LYS A N 1
ATOM 703 C CA . LYS A 1 92 ? 27.174 19.259 -21.350 1.00 38.66 92 LYS A CA 1
ATOM 704 C C . LYS A 1 92 ? 28.328 20.238 -21.493 1.00 38.66 92 LYS A C 1
ATOM 706 O O . LYS A 1 92 ? 28.557 20.797 -22.559 1.00 38.66 92 LYS A O 1
ATOM 711 N N . ASP A 1 93 ? 29.062 20.399 -20.400 1.00 42.62 93 ASP A N 1
ATOM 712 C CA . ASP A 1 93 ? 30.422 20.916 -20.432 1.00 42.62 93 ASP A CA 1
ATOM 713 C C . ASP A 1 93 ? 31.301 19.949 -21.233 1.00 42.62 93 ASP A C 1
ATOM 715 O O . ASP A 1 93 ? 31.529 18.805 -20.829 1.00 42.62 93 ASP A O 1
ATOM 719 N N . LYS A 1 94 ? 31.799 20.407 -22.382 1.00 42.56 94 LYS A N 1
ATOM 720 C CA . LYS A 1 94 ? 33.070 19.942 -22.945 1.00 42.56 94 LYS A CA 1
ATOM 721 C C . LYS A 1 94 ? 33.667 21.020 -23.846 1.00 42.56 94 LYS A C 1
ATOM 723 O O . LYS A 1 94 ? 33.812 20.829 -25.049 1.00 42.56 94 LYS A O 1
ATOM 728 N N . ASP A 1 95 ? 34.033 22.140 -23.231 1.00 37.97 95 ASP A N 1
ATOM 729 C CA . ASP A 1 95 ? 35.026 23.054 -23.789 1.00 37.97 95 ASP A CA 1
ATOM 7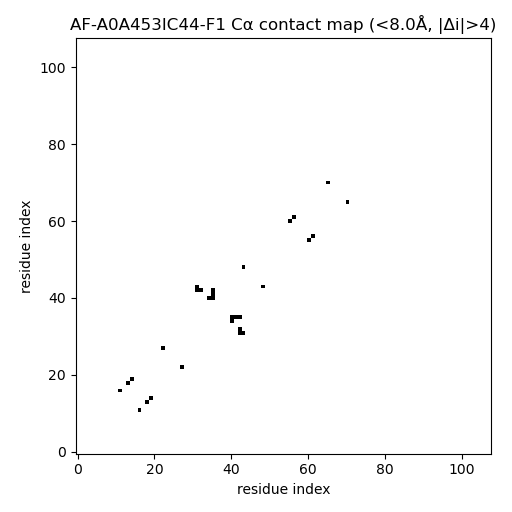30 C C . ASP A 1 95 ? 36.425 22.534 -23.430 1.00 37.97 95 ASP A C 1
ATOM 732 O O . ASP A 1 95 ? 36.906 22.682 -22.309 1.00 37.97 95 ASP A O 1
ATOM 736 N N . THR A 1 96 ? 37.096 21.914 -24.397 1.00 45.28 96 THR A N 1
ATOM 737 C CA . THR A 1 96 ? 38.563 21.912 -24.452 1.00 45.28 96 THR A CA 1
ATOM 738 C C . THR A 1 96 ? 38.948 22.592 -25.747 1.00 45.28 96 THR A C 1
ATOM 740 O O . THR A 1 96 ? 38.937 22.000 -26.826 1.00 45.28 96 THR A O 1
ATOM 743 N N . SER A 1 97 ? 39.215 23.881 -25.620 1.00 41.59 97 SER A N 1
ATOM 744 C CA . SER A 1 97 ? 39.667 24.758 -26.677 1.00 41.59 97 SER A CA 1
ATOM 745 C C . SER A 1 97 ? 41.072 24.387 -27.173 1.00 41.59 97 SER A C 1
ATOM 747 O O . SER A 1 97 ? 42.032 24.500 -26.413 1.00 41.59 97 SER A O 1
ATOM 749 N N . LYS A 1 98 ? 41.150 24.187 -28.500 1.00 47.66 98 LYS A N 1
ATOM 750 C CA . LYS A 1 98 ? 42.184 24.712 -29.424 1.00 47.66 98 LYS A CA 1
ATOM 751 C C . LYS A 1 98 ? 43.510 23.922 -29.602 1.00 47.66 98 LYS A C 1
ATOM 753 O O . LYS A 1 98 ? 43.821 23.069 -28.784 1.00 47.66 98 LYS A O 1
ATOM 758 N N . PRO A 1 99 ? 44.234 24.139 -30.726 1.00 55.12 99 PRO A N 1
ATOM 759 C CA . PRO A 1 99 ? 44.097 23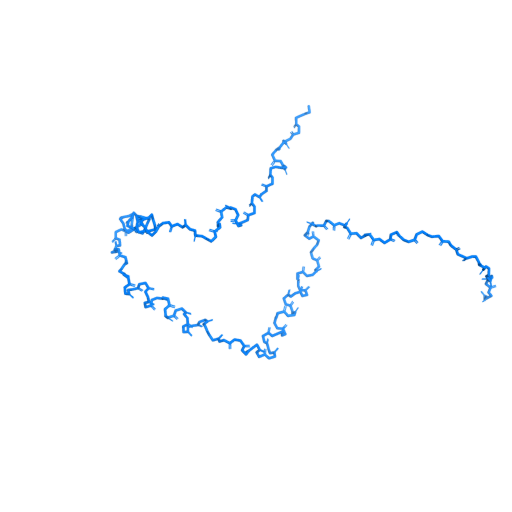.335 -31.952 1.00 55.12 99 PRO A CA 1
ATOM 760 C C . PRO A 1 99 ? 45.452 22.817 -32.477 1.00 55.12 99 PRO A C 1
ATOM 762 O O . PRO A 1 99 ? 46.472 23.417 -32.175 1.00 55.12 99 PRO A O 1
ATOM 765 N N . ASP A 1 100 ? 45.463 21.830 -33.377 1.00 37.94 100 ASP A N 1
ATOM 766 C CA . ASP A 1 100 ? 46.626 21.624 -34.252 1.00 37.94 100 ASP A CA 1
ATOM 767 C C . ASP A 1 100 ? 46.213 21.299 -35.688 1.00 37.94 100 ASP A C 1
ATOM 769 O O . ASP A 1 100 ? 45.293 20.528 -35.965 1.00 37.94 100 ASP A O 1
ATOM 773 N N . ALA A 1 101 ? 46.885 21.999 -36.594 1.00 39.97 101 ALA A N 1
ATOM 774 C CA . ALA A 1 101 ? 46.673 22.043 -38.024 1.00 39.97 101 ALA A CA 1
ATOM 775 C C . ALA A 1 101 ? 47.419 20.910 -38.741 1.00 39.97 101 ALA A C 1
ATOM 777 O O . ALA A 1 101 ? 48.575 20.661 -38.420 1.00 39.97 101 ALA A O 1
ATOM 778 N N . ALA A 1 102 ? 46.799 20.308 -39.763 1.00 44.03 102 ALA A N 1
ATOM 779 C CA . ALA A 1 102 ? 47.443 19.940 -41.034 1.00 44.03 102 ALA A CA 1
ATOM 780 C C . ALA A 1 102 ? 46.452 19.233 -41.983 1.00 44.03 102 ALA A C 1
ATOM 782 O O . ALA A 1 102 ? 46.054 18.092 -41.776 1.00 44.03 102 ALA A O 1
ATOM 783 N N . THR A 1 103 ? 46.067 19.963 -43.030 1.00 45.09 103 THR A N 1
ATOM 784 C CA . THR A 1 103 ? 45.919 19.555 -44.437 1.00 45.09 103 THR A CA 1
ATOM 785 C C . THR A 1 103 ? 46.053 18.070 -44.791 1.00 45.09 103 THR A C 1
ATOM 787 O O . THR A 1 103 ? 47.163 17.553 -44.731 1.00 45.09 103 THR A O 1
ATOM 790 N N . ILE A 1 104 ? 45.012 17.477 -45.399 1.00 49.41 104 ILE A N 1
ATOM 791 C CA . ILE A 1 104 ? 45.177 16.720 -46.657 1.00 49.41 104 ILE A CA 1
ATOM 792 C C . ILE A 1 104 ? 43.875 16.671 -47.472 1.00 49.41 104 ILE A C 1
ATOM 794 O O . ILE A 1 104 ? 42.815 16.293 -46.981 1.00 49.41 104 ILE A O 1
ATOM 798 N N . ALA A 1 105 ? 43.994 17.128 -48.719 1.00 40.47 105 ALA A N 1
ATOM 799 C CA . ALA A 1 105 ? 42.953 17.258 -49.728 1.00 40.47 105 ALA A CA 1
ATOM 800 C C . ALA A 1 105 ? 42.498 15.902 -50.298 1.00 40.47 105 ALA A C 1
ATOM 802 O O . ALA A 1 105 ? 43.219 14.908 -50.243 1.00 40.47 105 ALA A O 1
ATOM 803 N N . GLY A 1 106 ? 41.283 15.901 -50.849 1.00 41.41 106 GLY A N 1
ATOM 804 C CA . GLY A 1 106 ? 40.595 14.726 -51.369 1.00 41.41 106 GLY A CA 1
ATOM 805 C C . GLY A 1 106 ? 41.190 14.109 -52.634 1.00 41.41 106 GLY A C 1
ATOM 806 O O . GLY A 1 106 ? 41.860 14.763 -53.429 1.00 41.41 106 GLY A O 1
ATOM 807 N N . THR A 1 107 ? 40.853 12.833 -52.818 1.00 41.72 107 THR A N 1
ATOM 808 C CA . THR A 1 107 ? 40.893 12.110 -54.091 1.00 41.72 107 THR A CA 1
ATOM 809 C C . THR A 1 107 ? 39.733 11.109 -54.106 1.00 41.72 107 THR A C 1
ATOM 811 O O . THR A 1 107 ? 39.671 10.245 -53.233 1.00 41.72 107 THR A O 1
ATOM 814 N N . ALA A 1 108 ? 38.792 11.295 -55.036 1.00 41.00 108 ALA A N 1
ATOM 815 C CA . ALA A 1 108 ? 37.984 10.282 -55.733 1.00 41.00 108 ALA A CA 1
ATOM 816 C C . ALA A 1 108 ? 36.945 11.002 -56.603 1.00 41.00 108 ALA A C 1
ATOM 818 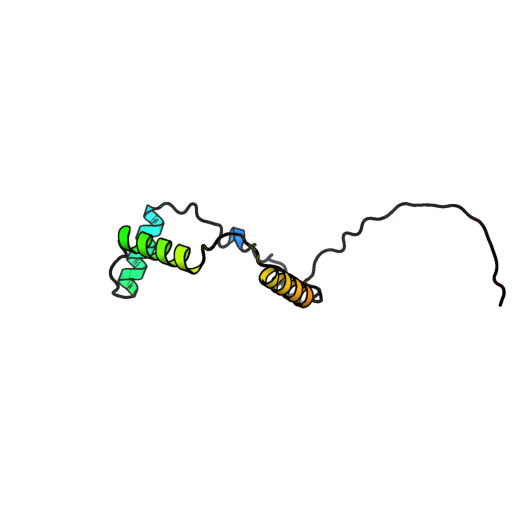O O . ALA A 1 108 ? 36.111 11.738 -56.029 1.00 41.00 108 ALA A O 1
#

Organism: Aegilops tauschii subsp. strangulata (NCBI:txid200361)